Protein AF-A0A317DXA9-F1 (afdb_monomer)

Foldseek 3Di:
DV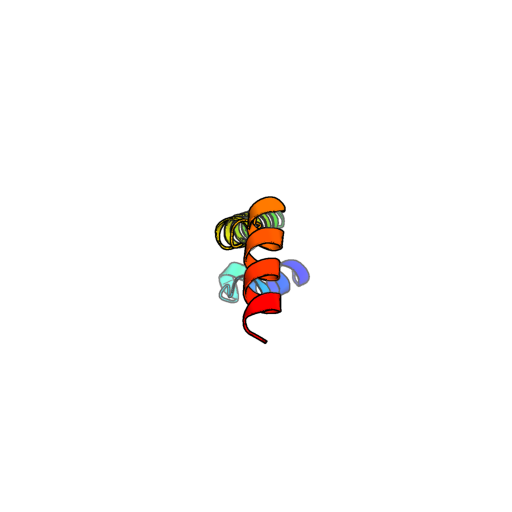VQLVCCCVPVVDDSVVSVVDDPVNVVVSVVVVVVVVVVPDDDPDDPVRVVVVVVVVVVVD

Mean predicted aligned error: 9.74 Å

Solvent-accessible surface area (backbone atoms only — not comparable to full-atom values): 3674 Å² total; per-residue (Å²): 103,71,70,52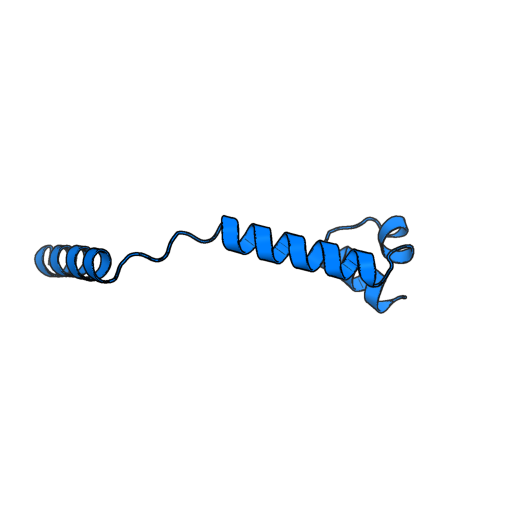,16,51,47,33,33,74,76,66,68,39,55,70,73,59,13,65,70,47,50,77,65,58,53,52,52,54,52,52,51,51,52,52,51,52,59,71,68,48,76,77,81,74,49,70,70,56,48,53,52,53,48,61,51,54,72,69,76,111

Organism: NCBI:txid1264899

pLDDT: mean 84.61, std 7.38, range [54.94, 95.31]

Structure (mmCIF, N/CA/C/O backbone):
data_AF-A0A317DXA9-F1
#
_entry.id   AF-A0A317DXA9-F1
#
loop_
_atom_site.group_PDB
_atom_site.id
_atom_site.type_symbol
_atom_site.label_atom_id
_atom_site.label_alt_id
_atom_site.label_comp_id
_atom_site.label_asym_id
_atom_site.label_entity_id
_atom_site.label_seq_id
_atom_site.pdbx_PDB_ins_code
_atom_site.Cartn_x
_atom_site.Cartn_y
_atom_site.Cartn_z
_atom_site.occupancy
_atom_site.B_iso_or_equiv
_atom_site.auth_seq_id
_atom_site.auth_comp_id
_atom_site.auth_asym_id
_atom_site.auth_atom_id
_atom_site.pdbx_PDB_model_num
ATOM 1 N N . MET A 1 1 ? 16.494 -3.193 -14.375 1.00 61.38 1 MET A N 1
ATOM 2 C CA . MET A 1 1 ? 15.178 -2.972 -15.015 1.00 61.38 1 MET A CA 1
ATOM 3 C C . MET A 1 1 ? 14.161 -4.071 -14.706 1.00 61.38 1 MET A C 1
ATOM 5 O O . MET A 1 1 ? 13.117 -3.727 -14.182 1.00 61.38 1 MET A O 1
ATOM 9 N N . ALA A 1 2 ? 14.454 -5.369 -14.883 1.00 73.69 2 ALA A N 1
ATOM 10 C CA . ALA A 1 2 ? 13.465 -6.443 -14.645 1.00 73.69 2 ALA A CA 1
ATOM 11 C C . ALA A 1 2 ? 12.798 -6.440 -13.249 1.00 73.69 2 ALA A C 1
ATOM 13 O O . ALA A 1 2 ? 11.587 -6.595 -13.139 1.00 73.69 2 ALA A O 1
ATOM 14 N N . LYS A 1 3 ? 13.566 -6.192 -12.176 1.00 74.88 3 LYS A N 1
ATOM 15 C CA . LYS A 1 3 ? 13.014 -6.087 -10.811 1.00 74.88 3 LYS A CA 1
ATOM 16 C C . LYS A 1 3 ? 12.086 -4.877 -10.632 1.00 74.88 3 LYS A C 1
ATOM 18 O O . LYS A 1 3 ? 11.098 -4.980 -9.919 1.00 74.88 3 LYS A O 1
ATOM 23 N N . ALA A 1 4 ? 12.395 -3.757 -11.287 1.00 74.06 4 ALA A N 1
ATOM 24 C CA . ALA A 1 4 ? 11.587 -2.540 -11.232 1.00 74.06 4 ALA A CA 1
ATOM 25 C C . ALA A 1 4 ? 10.248 -2.734 -11.958 1.00 74.06 4 ALA A C 1
ATOM 27 O O . ALA A 1 4 ? 9.200 -2.412 -11.406 1.00 74.06 4 ALA A O 1
ATOM 28 N N . ALA A 1 5 ? 10.286 -3.366 -13.133 1.00 75.38 5 ALA A N 1
ATOM 29 C CA . ALA A 1 5 ? 9.093 -3.741 -13.880 1.00 75.38 5 ALA A CA 1
ATOM 30 C C . ALA A 1 5 ? 8.210 -4.721 -13.095 1.00 75.38 5 ALA A C 1
ATOM 32 O O . ALA A 1 5 ? 7.018 -4.481 -12.928 1.00 75.38 5 ALA A O 1
ATOM 33 N N . GLY A 1 6 ? 8.801 -5.775 -12.521 1.00 78.12 6 GLY A N 1
ATOM 34 C CA . GLY A 1 6 ? 8.062 -6.714 -11.673 1.00 78.12 6 GLY A CA 1
ATOM 35 C C . GLY A 1 6 ? 7.381 -6.025 -10.486 1.00 78.12 6 GLY A C 1
ATOM 36 O O . GLY A 1 6 ? 6.221 -6.308 -10.191 1.00 78.12 6 GLY A O 1
ATOM 37 N N . LEU A 1 7 ? 8.063 -5.066 -9.850 1.00 79.69 7 LEU A N 1
ATOM 38 C CA . LEU A 1 7 ? 7.501 -4.291 -8.745 1.00 79.69 7 LEU A CA 1
ATOM 39 C C . LEU A 1 7 ? 6.348 -3.379 -9.199 1.00 79.69 7 LEU A C 1
ATOM 41 O O . LEU A 1 7 ? 5.323 -3.318 -8.526 1.00 79.69 7 LEU A O 1
ATOM 45 N N . ALA A 1 8 ? 6.492 -2.702 -10.343 1.00 82.56 8 ALA A N 1
ATOM 46 C CA . ALA A 1 8 ? 5.450 -1.854 -10.922 1.00 82.56 8 ALA A CA 1
ATOM 47 C C . ALA A 1 8 ? 4.183 -2.653 -11.270 1.00 82.56 8 ALA A C 1
ATOM 49 O O . ALA A 1 8 ? 3.070 -2.227 -10.965 1.00 82.56 8 ALA A O 1
ATOM 50 N N . MET A 1 9 ? 4.338 -3.849 -11.842 1.00 84.56 9 MET A N 1
ATOM 51 C CA . MET A 1 9 ? 3.203 -4.728 -12.142 1.00 84.56 9 MET A CA 1
ATOM 52 C C . MET A 1 9 ? 2.540 -5.231 -10.854 1.00 84.56 9 MET A C 1
ATOM 54 O O . MET A 1 9 ? 1.327 -5.118 -10.704 1.00 84.56 9 MET A O 1
ATOM 58 N N . ALA A 1 10 ? 3.328 -5.730 -9.895 1.00 81.75 10 ALA A N 1
ATOM 59 C CA . ALA A 1 10 ? 2.802 -6.340 -8.674 1.00 81.75 10 ALA A CA 1
ATOM 60 C C . ALA A 1 10 ? 2.172 -5.332 -7.697 1.00 81.75 10 ALA A C 1
ATOM 62 O O . ALA A 1 10 ? 1.158 -5.633 -7.071 1.00 81.75 10 ALA A O 1
ATOM 63 N N . LEU A 1 11 ? 2.766 -4.144 -7.533 1.00 80.31 11 LEU A N 1
ATOM 64 C CA . LEU A 1 11 ? 2.307 -3.155 -6.547 1.00 80.31 11 LEU A CA 1
ATOM 65 C C . LEU A 1 11 ? 1.332 -2.132 -7.121 1.00 80.31 11 LEU A C 1
ATOM 67 O O . LEU A 1 11 ? 0.474 -1.633 -6.385 1.00 80.31 11 LEU A O 1
ATOM 71 N N . ALA A 1 12 ? 1.490 -1.788 -8.398 1.00 80.19 12 ALA A N 1
ATOM 72 C CA . ALA A 1 12 ? 0.754 -0.702 -9.033 1.00 80.19 12 ALA A CA 1
ATOM 73 C C . ALA A 1 12 ? -0.185 -1.176 -10.151 1.00 80.19 12 ALA A C 1
ATOM 75 O O . ALA A 1 12 ? -0.934 -0.362 -10.683 1.00 80.19 12 ALA A O 1
ATOM 76 N N . GLY A 1 13 ? -0.173 -2.469 -10.501 1.00 86.12 13 GLY A N 1
ATOM 77 C CA . GLY A 1 13 ? -1.034 -3.023 -11.548 1.00 86.12 13 GLY A CA 1
ATOM 78 C C . GLY A 1 13 ? -0.708 -2.487 -12.941 1.00 86.12 13 GLY A C 1
ATOM 79 O O . GLY A 1 13 ? -1.580 -2.455 -13.806 1.00 86.12 13 GLY A O 1
ATOM 80 N N . TRP A 1 14 ? 0.520 -2.007 -13.157 1.00 87.75 14 TRP A N 1
ATOM 81 C CA . TRP A 1 14 ? 0.889 -1.394 -14.428 1.00 87.75 14 TRP A CA 1
ATOM 82 C C . TRP A 1 14 ? 0.895 -2.422 -15.561 1.00 87.75 14 TRP A C 1
ATOM 84 O O . TRP A 1 14 ? 1.361 -3.549 -15.364 1.00 87.75 14 TRP A O 1
ATOM 94 N N . PRO A 1 15 ? 0.429 -2.046 -16.766 1.00 89.69 15 PRO A N 1
ATOM 95 C CA . PRO A 1 15 ? 0.539 -2.915 -17.924 1.00 89.69 15 PRO A CA 1
ATOM 96 C C . PRO A 1 15 ? 2.022 -3.184 -18.236 1.00 89.69 15 PRO A C 1
ATOM 98 O O . PRO A 1 15 ? 2.866 -2.319 -17.976 1.00 89.69 15 PRO A O 1
ATOM 101 N N . PRO A 1 16 ? 2.360 -4.345 -18.833 1.00 87.12 16 PRO A N 1
ATOM 102 C CA . PRO A 1 16 ? 3.749 -4.754 -19.043 1.00 87.12 16 PRO A CA 1
ATOM 103 C C . PRO A 1 16 ? 4.605 -3.679 -19.721 1.00 87.12 16 PRO A C 1
ATOM 105 O O . PRO A 1 16 ? 5.711 -3.400 -19.269 1.00 87.12 16 PRO A O 1
ATOM 108 N N . ALA A 1 17 ? 4.075 -3.018 -20.755 1.00 88.81 17 ALA A N 1
ATOM 109 C CA . ALA A 1 17 ? 4.787 -1.965 -21.477 1.00 88.81 17 ALA A CA 1
ATOM 110 C C . ALA A 1 17 ? 5.197 -0.789 -20.567 1.00 88.81 17 ALA A C 1
ATOM 112 O O . ALA A 1 17 ? 6.346 -0.355 -20.603 1.00 88.81 17 ALA A O 1
ATOM 113 N N . ALA A 1 18 ? 4.288 -0.317 -19.707 1.00 84.81 18 ALA A N 1
ATOM 114 C CA . ALA A 1 18 ? 4.568 0.774 -18.774 1.00 84.81 18 ALA A CA 1
ATOM 115 C C . ALA A 1 18 ? 5.524 0.339 -17.653 1.00 84.81 18 ALA A C 1
ATOM 117 O O . ALA A 1 18 ? 6.396 1.098 -17.243 1.00 84.81 18 ALA A O 1
ATOM 118 N N . ALA A 1 19 ? 5.399 -0.903 -17.185 1.00 88.00 19 ALA A N 1
ATOM 119 C CA . ALA A 1 19 ? 6.277 -1.452 -16.162 1.00 88.00 19 ALA A CA 1
ATOM 120 C C . ALA A 1 19 ? 7.731 -1.583 -16.640 1.00 88.00 19 ALA A C 1
ATOM 122 O O . ALA A 1 19 ? 8.657 -1.265 -15.897 1.00 88.00 19 ALA A O 1
ATOM 123 N N . TRP A 1 20 ? 7.949 -2.019 -17.881 1.00 85.69 20 TRP A N 1
ATOM 124 C CA . TRP A 1 20 ? 9.295 -2.133 -18.451 1.00 85.69 20 TRP A CA 1
ATOM 125 C C . TRP A 1 20 ? 9.954 -0.782 -18.737 1.00 85.69 20 TRP A C 1
ATOM 127 O O . TRP A 1 20 ? 11.178 -0.687 -18.662 1.00 85.69 20 TRP A O 1
ATOM 137 N N . ALA A 1 21 ? 9.158 0.253 -19.007 1.00 88.31 21 ALA A N 1
ATOM 138 C CA . ALA A 1 21 ? 9.635 1.623 -19.168 1.00 88.31 21 ALA A CA 1
ATOM 139 C C . ALA A 1 21 ? 9.878 2.348 -17.828 1.00 88.31 21 ALA A C 1
ATOM 141 O O . ALA A 1 21 ? 10.434 3.445 -17.822 1.00 88.31 21 ALA A O 1
ATOM 142 N N . ALA A 1 22 ? 9.472 1.752 -16.701 1.00 84.88 22 ALA A N 1
ATOM 143 C CA . ALA A 1 22 ? 9.523 2.394 -15.396 1.00 84.88 22 ALA A CA 1
ATOM 144 C C . ALA A 1 22 ? 10.961 2.661 -14.936 1.00 84.88 22 ALA A C 1
ATOM 146 O O . ALA A 1 22 ? 11.818 1.766 -14.903 1.00 84.88 22 ALA A O 1
ATOM 147 N N . THR A 1 23 ? 11.208 3.892 -14.498 1.00 86.5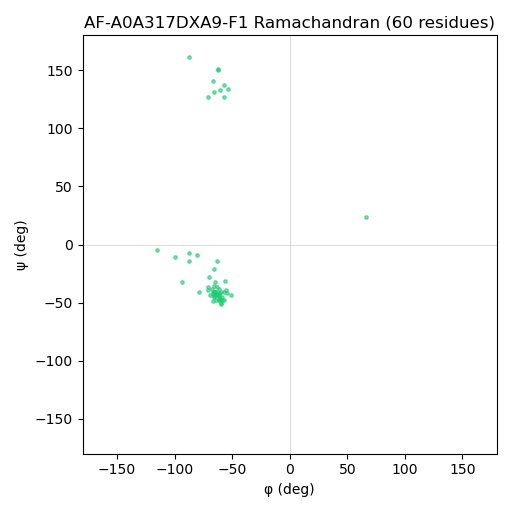0 23 THR A N 1
ATOM 148 C CA . THR A 1 23 ? 12.459 4.268 -13.847 1.00 86.50 23 THR A CA 1
ATOM 149 C C . THR A 1 23 ? 12.378 4.012 -12.336 1.00 86.50 23 THR A C 1
ATOM 151 O O . THR A 1 23 ? 11.289 3.916 -11.761 1.00 86.50 23 THR A O 1
ATOM 154 N N . PRO A 1 24 ? 13.519 3.929 -11.630 1.00 85.00 24 PRO A N 1
ATOM 155 C CA . PRO A 1 24 ? 13.515 3.883 -10.168 1.00 85.00 24 PRO A CA 1
ATOM 156 C C . PRO A 1 24 ? 12.802 5.078 -9.508 1.00 85.00 24 PRO A C 1
ATOM 158 O O . PRO A 1 24 ? 12.205 4.908 -8.447 1.00 85.00 24 PRO A O 1
ATOM 161 N N . GLY A 1 25 ? 12.833 6.266 -10.125 1.00 88.50 25 GLY A N 1
ATOM 162 C CA . GLY A 1 25 ? 12.150 7.462 -9.615 1.00 88.50 25 GLY A CA 1
ATOM 163 C C . GLY A 1 25 ? 10.628 7.318 -9.625 1.00 88.50 25 GLY A C 1
ATOM 164 O O . GLY A 1 25 ? 9.972 7.642 -8.636 1.00 88.50 25 GLY A O 1
ATOM 165 N N . ASP A 1 26 ? 10.080 6.733 -10.690 1.00 85.94 26 ASP A N 1
ATOM 166 C CA . ASP A 1 26 ? 8.642 6.475 -10.808 1.00 85.94 26 ASP A CA 1
ATOM 167 C C . ASP A 1 26 ? 8.148 5.528 -9.705 1.00 85.94 26 ASP A C 1
ATOM 169 O O . ASP A 1 26 ? 7.090 5.737 -9.109 1.00 85.9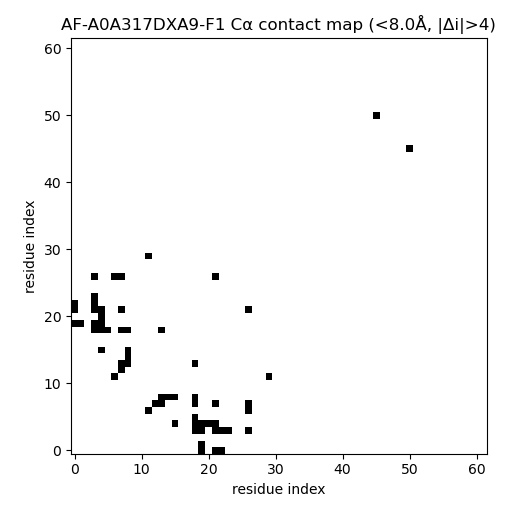4 26 ASP A O 1
ATOM 173 N N . LEU A 1 27 ? 8.954 4.518 -9.361 1.00 85.56 27 LEU A N 1
ATOM 174 C CA . LEU A 1 27 ? 8.639 3.599 -8.267 1.00 85.56 27 LEU A CA 1
ATOM 175 C C . LEU A 1 27 ? 8.607 4.301 -6.907 1.00 85.56 27 LEU A C 1
ATOM 177 O O . LEU A 1 27 ? 7.724 4.015 -6.097 1.00 85.56 27 LEU A O 1
ATOM 181 N N . LEU A 1 28 ? 9.542 5.219 -6.646 1.00 89.12 28 LEU A N 1
ATOM 182 C CA . LEU A 1 28 ? 9.562 5.986 -5.398 1.00 89.12 28 LEU A CA 1
ATOM 183 C C . LEU A 1 28 ? 8.321 6.873 -5.265 1.00 89.12 28 LEU A C 1
ATOM 185 O O . LEU A 1 28 ? 7.726 6.927 -4.187 1.00 89.12 28 LEU A O 1
ATOM 189 N N . LEU A 1 29 ? 7.890 7.508 -6.358 1.00 88.00 29 LEU A N 1
ATOM 190 C CA . LEU A 1 29 ? 6.665 8.310 -6.388 1.00 88.00 29 LEU A CA 1
ATOM 191 C C . LEU A 1 29 ? 5.428 7.462 -6.069 1.00 88.00 29 LEU A C 1
ATOM 193 O O . LEU A 1 29 ? 4.630 7.832 -5.207 1.00 88.00 29 LEU A O 1
ATOM 197 N N . VAL A 1 30 ? 5.297 6.293 -6.702 1.00 87.38 30 VAL A N 1
ATOM 198 C CA . VAL A 1 30 ? 4.180 5.367 -6.451 1.00 87.38 30 VAL A CA 1
ATOM 199 C C . VAL A 1 30 ? 4.173 4.868 -5.006 1.00 87.38 30 VAL A C 1
ATOM 201 O O . VAL A 1 30 ? 3.117 4.832 -4.367 1.00 87.38 30 VAL A O 1
ATOM 204 N N . LEU A 1 31 ? 5.337 4.502 -4.462 1.00 87.31 31 LEU A N 1
ATOM 205 C CA . LEU A 1 31 ? 5.456 4.078 -3.066 1.00 87.31 31 LEU A CA 1
ATOM 206 C C . LEU A 1 31 ? 5.049 5.203 -2.106 1.00 87.31 31 LEU A C 1
ATOM 208 O O . LEU A 1 31 ? 4.269 4.959 -1.182 1.00 87.31 31 LEU A O 1
ATOM 212 N N . GLY A 1 32 ? 5.507 6.432 -2.353 1.00 88.12 32 GLY A N 1
ATOM 213 C CA . GLY A 1 32 ? 5.123 7.610 -1.575 1.00 88.12 32 GLY A CA 1
ATOM 214 C C . GLY A 1 32 ? 3.613 7.859 -1.599 1.00 88.12 32 GLY A C 1
ATOM 215 O O . GLY A 1 32 ? 2.992 7.989 -0.542 1.00 88.12 32 GLY A O 1
ATOM 216 N N . ALA A 1 33 ? 3.002 7.828 -2.787 1.00 85.25 33 ALA A N 1
ATOM 217 C CA . ALA A 1 33 ? 1.558 7.983 -2.953 1.00 85.25 33 ALA A CA 1
ATOM 218 C C . ALA A 1 33 ? 0.768 6.901 -2.198 1.00 85.25 33 ALA A C 1
ATOM 220 O O . ALA A 1 33 ? -0.222 7.199 -1.529 1.00 85.25 33 ALA A O 1
ATOM 221 N N . ARG A 1 34 ? 1.229 5.644 -2.229 1.00 85.25 34 ARG A N 1
ATOM 222 C CA . ARG A 1 34 ? 0.570 4.532 -1.527 1.00 85.25 34 ARG A CA 1
ATOM 223 C C . ARG A 1 34 ? 0.648 4.669 -0.007 1.00 85.25 34 ARG A C 1
ATOM 225 O O . ARG A 1 34 ? -0.322 4.353 0.681 1.00 85.25 34 ARG A O 1
ATOM 232 N N . VAL A 1 35 ? 1.774 5.148 0.525 1.00 87.94 35 VAL A N 1
ATOM 233 C CA . VAL A 1 35 ? 1.923 5.442 1.960 1.00 87.94 35 VAL A CA 1
ATOM 234 C C . VAL A 1 35 ? 1.013 6.595 2.374 1.00 87.94 35 VAL A C 1
ATOM 236 O O . VAL A 1 35 ? 0.331 6.486 3.394 1.00 87.94 35 VAL A O 1
ATOM 239 N N . ALA A 1 36 ? 0.961 7.668 1.581 1.00 85.00 36 ALA A N 1
ATOM 240 C CA . ALA A 1 36 ? 0.082 8.805 1.835 1.00 85.00 36 ALA A CA 1
ATOM 241 C C . ALA A 1 36 ? -1.395 8.386 1.838 1.00 85.00 36 ALA A C 1
ATOM 243 O O . ALA A 1 36 ? -2.113 8.692 2.788 1.00 85.00 36 ALA A O 1
ATOM 244 N N . LEU A 1 37 ? -1.822 7.600 0.844 1.00 85.50 37 LEU A N 1
ATOM 245 C CA . LEU A 1 37 ? -3.180 7.063 0.777 1.00 85.50 37 LEU A CA 1
ATOM 246 C C . LEU A 1 37 ? -3.490 6.160 1.973 1.00 85.50 37 LEU A C 1
ATOM 248 O O . LEU A 1 37 ? -4.543 6.300 2.585 1.00 85.50 37 LEU A O 1
ATOM 252 N N . ARG A 1 38 ? -2.568 5.261 2.349 1.00 84.88 38 ARG A N 1
ATOM 253 C CA . ARG A 1 38 ? -2.754 4.429 3.544 1.00 84.88 38 ARG A CA 1
ATOM 254 C C . ARG A 1 38 ? -2.968 5.285 4.780 1.00 84.88 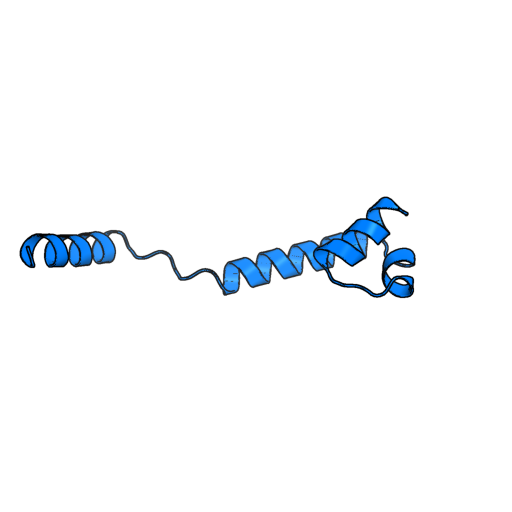38 ARG A C 1
ATOM 256 O O . ARG A 1 38 ? -3.908 5.011 5.505 1.00 84.88 38 ARG A O 1
ATOM 263 N N . ARG A 1 39 ? -2.136 6.305 5.000 1.00 81.81 39 ARG A N 1
ATOM 264 C CA . ARG A 1 39 ? -2.273 7.222 6.142 1.00 81.81 39 ARG A CA 1
ATOM 265 C C . ARG A 1 39 ? -3.600 7.975 6.121 1.00 81.81 39 ARG A C 1
ATOM 267 O O . ARG A 1 39 ? -4.226 8.081 7.162 1.00 81.81 39 ARG A O 1
ATOM 274 N N . ALA A 1 40 ? -4.037 8.442 4.954 1.00 79.19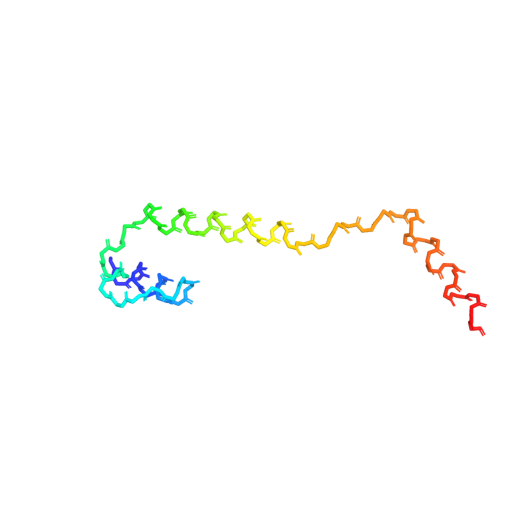 40 ALA A N 1
ATOM 275 C CA . ALA A 1 40 ? -5.321 9.124 4.803 1.00 79.19 40 ALA A CA 1
ATOM 276 C C . ALA A 1 40 ? -6.523 8.208 5.095 1.00 79.19 40 ALA A C 1
ATOM 278 O O . ALA A 1 40 ? -7.542 8.674 5.591 1.00 79.19 40 ALA A O 1
ATOM 279 N N . LEU A 1 41 ? -6.401 6.911 4.798 1.00 85.00 41 LEU A N 1
ATOM 280 C CA . LEU A 1 41 ? -7.429 5.903 5.066 1.00 85.00 41 LEU A CA 1
ATOM 281 C C . LEU A 1 41 ? -7.333 5.285 6.465 1.00 85.00 41 LEU A C 1
ATOM 283 O O . LEU A 1 41 ? -8.205 4.494 6.829 1.00 85.00 41 LEU A O 1
ATOM 287 N N . GLN A 1 42 ? -6.285 5.576 7.243 1.00 79.12 42 GLN A N 1
ATOM 288 C CA . GLN A 1 42 ? -6.227 5.067 8.606 1.00 79.12 42 GLN A CA 1
ATOM 289 C C . GLN A 1 42 ? -7.272 5.799 9.448 1.00 79.12 42 GLN A C 1
ATOM 291 O O . GLN A 1 42 ? -7.272 7.033 9.468 1.00 79.12 42 GLN A O 1
ATOM 296 N N . PRO A 1 43 ? -8.154 5.066 10.153 1.00 75.56 43 PRO A N 1
ATOM 297 C CA . PRO A 1 43 ? -9.031 5.699 11.119 1.00 75.56 43 PRO A CA 1
ATOM 298 C C . PRO A 1 43 ? -8.166 6.442 12.134 1.00 75.56 43 PRO A C 1
ATOM 300 O O . PRO A 1 43 ? -7.121 5.936 12.560 1.00 75.56 43 PRO A O 1
ATOM 303 N N . ALA A 1 44 ? -8.585 7.658 12.484 1.00 77.56 44 ALA A N 1
ATOM 304 C CA . ALA A 1 44 ? -7.884 8.441 13.485 1.00 77.56 44 ALA A CA 1
ATOM 305 C C . A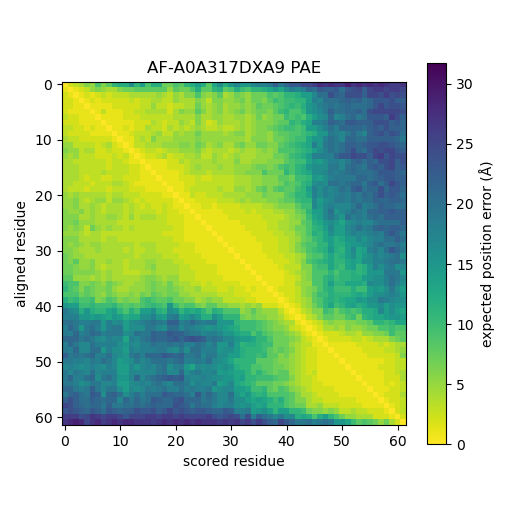LA A 1 44 ? -7.748 7.600 14.767 1.00 77.56 44 ALA A C 1
ATOM 307 O O . ALA A 1 44 ? -8.727 6.965 15.177 1.00 77.56 44 ALA A O 1
ATOM 308 N N . PRO A 1 45 ? -6.556 7.547 15.388 1.00 79.38 45 PRO A N 1
ATOM 309 C CA . PRO A 1 45 ? -6.396 6.836 16.644 1.00 79.38 45 PRO A CA 1
ATOM 310 C C . PRO A 1 45 ? -7.375 7.411 17.672 1.00 79.38 45 PRO A C 1
ATOM 312 O O . PRO A 1 45 ? -7.428 8.623 17.882 1.00 79.38 45 PRO A O 1
ATOM 315 N N . VAL A 1 46 ? -8.166 6.532 18.289 1.00 85.06 46 VAL A N 1
ATOM 316 C CA . VAL A 1 46 ? -9.075 6.894 19.382 1.00 85.06 46 VAL A CA 1
ATOM 317 C C . VAL A 1 46 ? -8.241 7.461 20.526 1.00 85.06 46 VAL A C 1
ATOM 319 O O . VAL A 1 46 ? -7.207 6.893 20.891 1.00 85.06 46 VAL A O 1
ATOM 322 N N . SER A 1 47 ? -8.664 8.599 21.081 1.00 88.75 47 SER A N 1
ATOM 323 C CA . SER A 1 47 ? -7.955 9.186 22.213 1.00 88.75 47 SER A CA 1
ATOM 324 C C . SER A 1 47 ? -8.002 8.230 23.407 1.00 88.75 47 SER A C 1
ATOM 326 O O . SER A 1 47 ? -8.960 7.476 23.586 1.00 88.75 47 SER A O 1
ATOM 328 N N . ARG A 1 48 ? -6.979 8.262 24.267 1.00 89.19 48 ARG A N 1
ATOM 329 C CA . ARG A 1 48 ? -6.962 7.405 25.461 1.00 89.19 48 ARG A CA 1
ATOM 330 C C . ARG A 1 48 ? -8.213 7.614 26.324 1.00 89.19 48 ARG A C 1
ATOM 332 O O . ARG A 1 48 ? -8.761 6.645 26.829 1.00 89.19 48 ARG A O 1
ATOM 339 N N . ALA A 1 49 ? -8.678 8.855 26.459 1.00 91.00 49 ALA A N 1
ATOM 340 C CA . ALA A 1 49 ? -9.870 9.182 27.236 1.00 91.00 49 ALA A CA 1
ATOM 341 C C . ALA A 1 49 ? -11.150 8.568 26.638 1.00 91.00 49 ALA A C 1
ATOM 343 O O . ALA A 1 49 ? -11.964 8.004 27.374 1.00 91.00 49 ALA A O 1
ATOM 344 N N . ASP A 1 50 ? -11.303 8.626 25.313 1.00 91.44 50 ASP A N 1
ATOM 345 C CA . ASP A 1 50 ? -12.445 8.025 24.613 1.00 91.44 50 ASP A CA 1
ATOM 346 C C . ASP A 1 50 ? -12.419 6.499 24.724 1.00 91.44 50 ASP A C 1
ATOM 348 O O . ASP A 1 50 ? -13.448 5.876 24.984 1.00 91.44 50 ASP A O 1
ATOM 352 N N . TYR A 1 51 ? -11.233 5.896 24.596 1.00 93.62 51 TYR A N 1
ATOM 353 C CA . TYR A 1 51 ? -11.045 4.457 24.761 1.00 93.62 51 TYR A CA 1
ATOM 354 C C . TYR A 1 51 ? -11.450 3.984 26.163 1.00 93.62 51 TYR A C 1
ATOM 356 O O . TYR A 1 51 ? -12.254 3.063 26.286 1.00 93.62 51 TYR A O 1
ATOM 364 N N . GLU A 1 52 ? -10.947 4.632 27.219 1.00 95.31 52 GLU A N 1
ATOM 365 C CA . GLU A 1 52 ? -11.284 4.279 28.608 1.00 95.31 52 GLU A CA 1
ATOM 366 C C . GLU A 1 52 ? -12.781 4.479 28.889 1.00 95.31 52 GLU A C 1
ATOM 368 O O . GLU A 1 52 ? -13.404 3.673 29.578 1.00 95.31 52 GLU A O 1
ATOM 373 N N . THR A 1 53 ? -13.394 5.514 28.303 1.00 94.19 53 THR A N 1
ATOM 374 C CA . THR A 1 53 ? -14.838 5.762 28.430 1.00 94.19 53 THR A CA 1
ATOM 375 C C . THR A 1 53 ? -15.663 4.662 27.767 1.00 94.19 53 THR A C 1
ATOM 377 O O . THR A 1 53 ? -16.634 4.183 28.355 1.00 94.19 53 THR A O 1
ATOM 380 N N . LEU A 1 54 ? -15.294 4.248 26.551 1.00 92.94 54 LEU A N 1
ATOM 381 C CA . LEU A 1 54 ? -15.956 3.154 25.838 1.00 92.94 54 LEU A CA 1
ATOM 382 C C . LEU A 1 54 ? -15.785 1.827 26.580 1.00 92.94 54 LEU A C 1
ATOM 384 O O . LEU A 1 54 ? -16.762 1.102 26.759 1.00 92.94 54 LEU A O 1
ATOM 388 N N . LYS A 1 55 ? -14.576 1.553 27.079 1.00 94.56 55 LYS A N 1
ATOM 389 C CA . LYS A 1 55 ? -14.274 0.365 27.878 1.00 94.56 55 LYS A CA 1
ATOM 390 C C . LYS A 1 55 ? -15.129 0.307 29.146 1.00 94.56 55 LYS A C 1
ATOM 392 O O . LYS A 1 55 ? -15.822 -0.675 29.368 1.00 94.56 55 LYS A O 1
ATOM 397 N N . ALA A 1 56 ? -15.183 1.395 29.915 1.00 94.44 56 ALA A N 1
ATOM 398 C CA . ALA A 1 56 ? -15.976 1.459 31.141 1.00 94.44 56 ALA A CA 1
ATOM 399 C C . ALA A 1 56 ? -17.496 1.360 30.911 1.00 94.44 56 ALA A C 1
ATOM 401 O O . ALA A 1 56 ? -18.229 1.084 31.861 1.00 94.44 56 ALA A O 1
ATOM 402 N N . ARG A 1 57 ? -17.989 1.648 29.696 1.00 93.38 57 ARG A N 1
ATOM 403 C CA . ARG A 1 57 ? -19.390 1.404 29.311 1.00 93.38 57 ARG A CA 1
ATOM 404 C C . ARG A 1 57 ? -19.631 -0.064 28.983 1.00 93.38 57 ARG A C 1
ATOM 406 O O . ARG A 1 57 ? -20.668 -0.580 29.377 1.00 93.38 57 ARG A O 1
ATOM 413 N N . LEU A 1 58 ? -18.691 -0.704 28.287 1.00 94.56 58 LEU A N 1
ATOM 414 C CA . LEU A 1 58 ? -18.763 -2.127 27.961 1.00 94.56 58 LEU A CA 1
ATOM 415 C C . LEU A 1 58 ? -18.718 -2.982 29.233 1.00 94.56 58 LEU A C 1
ATOM 417 O O . LEU A 1 58 ? -19.613 -3.787 29.438 1.00 94.56 58 LEU A O 1
ATOM 421 N N . ASP A 1 59 ? -17.780 -2.697 30.139 1.00 92.50 59 ASP A N 1
ATOM 422 C CA . ASP A 1 59 ? -17.617 -3.412 31.417 1.00 92.50 59 ASP A CA 1
ATOM 423 C C . ASP A 1 59 ? -18.834 -3.279 32.365 1.00 92.50 59 ASP A C 1
ATOM 425 O O . ASP A 1 59 ? -18.916 -3.988 33.361 1.00 92.50 59 ASP A O 1
ATOM 429 N N . ARG A 1 60 ? -19.757 -2.338 32.110 1.00 84.75 60 ARG A N 1
ATOM 430 C CA . ARG A 1 60 ? -21.013 -2.159 32.871 1.00 84.75 60 ARG A CA 1
ATOM 431 C C . ARG A 1 60 ? -22.240 -2.760 32.183 1.00 84.75 60 ARG A C 1
ATOM 433 O O . ARG A 1 60 ? -23.324 -2.717 32.761 1.00 84.75 60 ARG A O 1
ATOM 440 N N . ALA A 1 61 ? -22.103 -3.161 30.922 1.00 74.31 61 ALA A N 1
ATOM 441 C CA . ALA A 1 61 ? -23.175 -3.772 30.147 1.00 74.31 61 ALA A CA 1
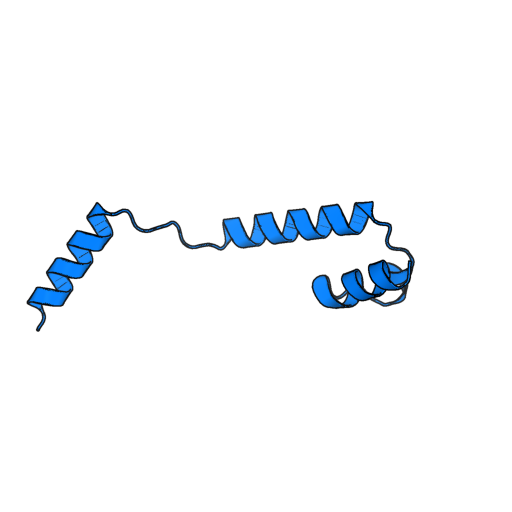ATOM 442 C C . ALA A 1 61 ? -23.240 -5.299 30.345 1.00 74.31 61 ALA A C 1
ATOM 444 O O . ALA A 1 61 ? -24.257 -5.890 29.982 1.00 74.31 61 ALA A O 1
ATOM 445 N N . ASP A 1 62 ? -22.190 -5.885 30.930 1.00 54.94 62 ASP A N 1
ATOM 446 C CA . ASP A 1 62 ? -22.125 -7.249 31.473 1.00 54.94 62 ASP A CA 1
ATOM 447 C C . ASP A 1 62 ? -22.490 -7.270 32.971 1.00 54.94 62 ASP A C 1
ATOM 449 O O . ASP A 1 62 ? -23.085 -8.279 33.420 1.00 54.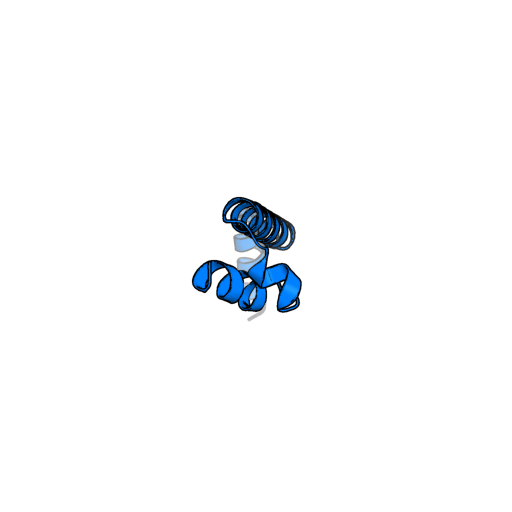94 62 ASP A O 1
#

InterPro domains:
  IPR019056 Phage tail assembly chaperone protein, TAC6 [PF09550] (2-57)

Radius of gyration: 20.83 Å; Cα contacts (8 Å, |Δi|>4): 31; chains: 1; bounding box: 38×16×54 Å

Secondary structure (DSSP, 8-state):
-HHHHHHHHHHH---HHHHHT--HHHHHHHHHHHHHHHHHHSPPPPPHHHHHHHHHHHTTT-

Sequence (62 aa):
MAKAAGLAMALAGWPPAAAWAATPGDLLLVLGARVALRRALQPAPVSRADYETLKARLDRAD